Protein AF-A0A3N2N2B2-F1 (afdb_monomer_lite)

Foldseek 3Di:
DDDDDPPPDPPVVVVVVVVVPPDDDDDDYYDDDDDDDDDDDDDDDDDDDDDDPPVVVVVVVVLVVLLVVCCVPPPVDCVPPDPPPDDDPDDDDVVVQVVVVVVCVVVVPPPDDPVNVVVVVVVVVCVVCVSSVVVNCVVVVDPDD

Radius of gyration: 30.49 Å; chains: 1; bounding box: 72×63×72 Å

Structure (mmCIF, N/CA/C/O backbone):
data_AF-A0A3N2N2B2-F1
#
_entry.id   AF-A0A3N2N2B2-F1
#
loop_
_atom_site.group_PDB
_atom_site.id
_atom_site.type_symbol
_atom_site.label_atom_id
_atom_site.label_alt_id
_atom_site.label_comp_id
_atom_site.label_asym_id
_atom_site.label_entity_id
_atom_site.label_seq_id
_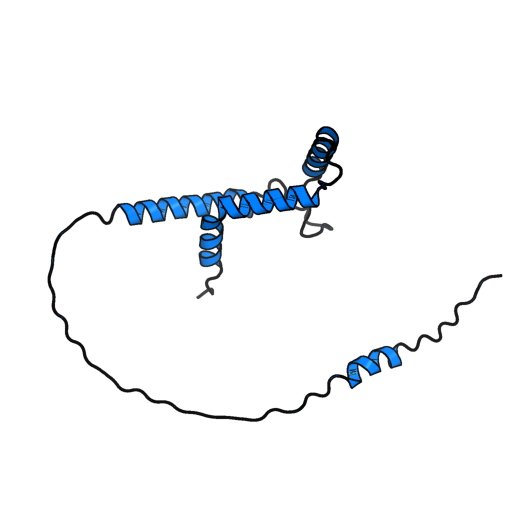atom_site.pdbx_PDB_ins_code
_atom_site.Cartn_x
_atom_site.Cartn_y
_atom_site.Cartn_z
_atom_site.occupancy
_atom_site.B_iso_or_equiv
_atom_site.auth_seq_id
_atom_site.auth_comp_id
_atom_site.auth_asym_id
_atom_site.auth_atom_id
_atom_site.pdbx_PDB_model_num
ATOM 1 N N . MET A 1 1 ? 44.512 -36.556 -7.613 1.00 46.88 1 MET A N 1
ATOM 2 C CA . MET A 1 1 ? 44.637 -36.716 -6.147 1.00 46.88 1 MET A CA 1
ATOM 3 C C . MET A 1 1 ? 43.416 -36.090 -5.496 1.00 46.88 1 MET A C 1
ATOM 5 O O . MET A 1 1 ? 43.235 -34.888 -5.634 1.00 46.88 1 MET A O 1
ATOM 9 N N . ALA A 1 2 ? 42.549 -36.884 -4.868 1.00 64.88 2 ALA A N 1
ATOM 10 C CA . ALA A 1 2 ? 41.416 -36.352 -4.111 1.00 64.88 2 ALA A CA 1
ATOM 11 C C . ALA A 1 2 ? 41.891 -36.010 -2.692 1.00 64.88 2 ALA A C 1
ATOM 13 O O . ALA A 1 2 ? 42.459 -36.870 -2.020 1.00 64.88 2 ALA A O 1
ATOM 14 N N . LYS A 1 3 ? 41.691 -34.760 -2.255 1.00 68.75 3 LYS A N 1
ATOM 15 C CA . LYS A 1 3 ? 41.926 -34.360 -0.864 1.00 68.75 3 LYS A CA 1
ATOM 16 C C . LYS A 1 3 ? 40.858 -35.034 -0.004 1.00 68.75 3 LYS A C 1
ATOM 18 O O . LYS A 1 3 ? 39.675 -34.747 -0.174 1.00 68.75 3 LYS A O 1
ATOM 23 N N . ARG A 1 4 ? 41.261 -35.961 0.865 1.00 67.69 4 ARG A N 1
ATOM 24 C CA . ARG A 1 4 ? 40.384 -36.458 1.928 1.00 67.69 4 ARG A CA 1
ATOM 25 C C . ARG A 1 4 ? 40.342 -35.375 3.004 1.00 67.69 4 ARG A C 1
ATOM 27 O O . ARG A 1 4 ? 41.392 -34.892 3.408 1.00 67.69 4 ARG A O 1
ATOM 34 N N . TYR A 1 5 ? 39.143 -34.933 3.363 1.00 72.44 5 TYR A N 1
ATOM 35 C CA . TYR A 1 5 ? 38.942 -34.086 4.532 1.00 72.44 5 TYR A CA 1
ATOM 36 C C . TYR A 1 5 ? 38.992 -34.990 5.763 1.00 72.44 5 TYR A C 1
ATOM 38 O O . TYR A 1 5 ? 38.200 -35.932 5.853 1.00 72.44 5 TYR A O 1
ATOM 46 N N . ASP A 1 6 ? 39.925 -34.712 6.671 1.00 67.19 6 ASP A N 1
ATOM 47 C CA . ASP A 1 6 ? 39.932 -35.294 8.010 1.00 67.19 6 ASP A CA 1
ATOM 48 C C . ASP A 1 6 ? 38.727 -34.715 8.760 1.00 67.19 6 ASP A C 1
ATOM 50 O O . ASP A 1 6 ? 38.662 -33.520 9.046 1.00 67.19 6 ASP A O 1
ATOM 54 N N . ASN A 1 7 ? 37.712 -35.554 8.972 1.00 62.84 7 ASN A N 1
ATOM 55 C CA . ASN A 1 7 ? 36.466 -35.190 9.645 1.00 62.84 7 ASN A CA 1
ATOM 56 C C . ASN A 1 7 ? 36.548 -35.533 11.138 1.00 62.84 7 ASN A C 1
ATOM 58 O O . ASN A 1 7 ? 35.646 -36.169 11.674 1.00 62.84 7 ASN A O 1
ATOM 62 N N . ASP A 1 8 ? 37.599 -35.074 11.816 1.00 73.50 8 ASP A N 1
ATOM 63 C CA . ASP A 1 8 ? 37.694 -35.126 13.283 1.00 73.50 8 ASP A CA 1
ATOM 64 C C . ASP A 1 8 ? 36.941 -33.933 13.901 1.00 73.50 8 ASP A C 1
ATOM 66 O O . ASP A 1 8 ? 37.451 -33.188 14.737 1.00 73.50 8 ASP A O 1
ATOM 70 N N . PHE A 1 9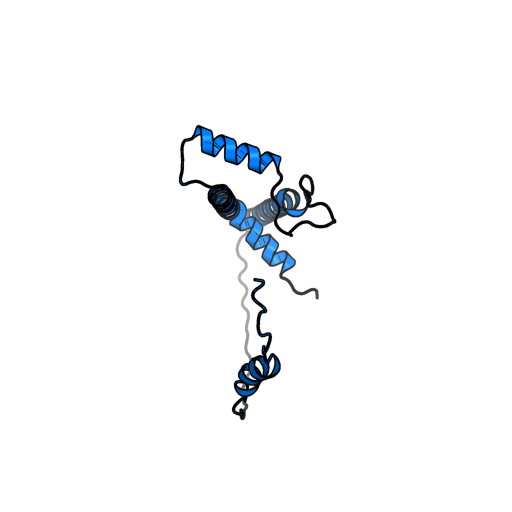 ? 35.716 -33.693 13.425 1.00 76.62 9 PHE A N 1
ATOM 71 C CA . PHE A 1 9 ? 34.852 -32.653 13.967 1.00 76.62 9 PHE A CA 1
ATOM 72 C C . PHE A 1 9 ? 34.168 -33.181 15.228 1.00 76.62 9 PHE A C 1
ATOM 74 O O . PHE A 1 9 ? 33.161 -33.887 15.159 1.00 76.62 9 PHE A O 1
ATOM 81 N N . ASP A 1 10 ? 34.730 -32.830 16.380 1.00 78.00 10 ASP A N 1
ATOM 82 C CA . ASP A 1 10 ? 34.138 -33.121 17.680 1.00 78.00 10 ASP A CA 1
ATOM 83 C C . ASP A 1 10 ? 32.978 -32.152 17.960 1.00 78.00 10 ASP A C 1
ATOM 85 O O . ASP A 1 10 ? 33.146 -31.020 18.426 1.00 78.00 10 ASP A O 1
ATOM 89 N N . ALA A 1 11 ? 31.773 -32.604 17.619 1.00 77.31 11 ALA A N 1
ATOM 90 C CA . ALA A 1 11 ? 30.544 -31.855 17.841 1.00 77.31 11 ALA A CA 1
ATOM 91 C C . ALA A 1 11 ? 30.207 -31.703 19.334 1.00 77.31 11 ALA A C 1
ATOM 93 O O . ALA A 1 11 ? 29.500 -30.765 19.705 1.00 77.31 11 ALA A O 1
ATOM 94 N N . GLU A 1 12 ? 30.703 -32.596 20.190 1.00 74.12 12 GLU A N 1
ATOM 95 C CA . GLU A 1 12 ? 30.363 -32.627 21.611 1.00 74.12 12 GLU A CA 1
ATOM 96 C C . GLU A 1 12 ? 31.116 -31.519 22.359 1.00 74.12 12 GLU A C 1
ATOM 98 O O . GLU A 1 12 ? 30.501 -30.738 23.090 1.00 74.12 12 GLU A O 1
ATOM 103 N N . ALA A 1 13 ? 32.394 -31.310 22.024 1.00 77.50 13 ALA A N 1
ATOM 104 C CA . ALA A 1 13 ? 33.194 -30.191 22.529 1.00 77.50 13 ALA A CA 1
ATOM 105 C C . ALA A 1 13 ? 32.596 -28.807 22.188 1.00 77.50 13 ALA A C 1
ATOM 107 O O . ALA A 1 13 ? 32.683 -27.863 22.981 1.00 77.50 13 ALA A O 1
ATOM 108 N N . PHE A 1 14 ? 31.960 -28.668 21.018 1.00 79.06 14 PHE A N 1
ATOM 109 C CA . PHE A 1 14 ? 31.301 -27.422 20.613 1.00 79.06 14 PHE A CA 1
ATOM 110 C C . PHE A 1 14 ? 30.076 -27.104 21.486 1.00 79.06 14 PHE A C 1
ATOM 112 O O . PHE A 1 14 ? 29.863 -25.947 21.860 1.00 79.06 14 PHE A O 1
ATOM 119 N N . VAL A 1 15 ? 29.283 -28.121 21.831 1.00 81.81 15 VAL A N 1
ATOM 120 C CA . VAL A 1 15 ? 28.070 -27.968 22.651 1.00 81.81 15 VAL A CA 1
ATOM 121 C C . VAL A 1 15 ? 28.422 -27.747 24.128 1.00 81.81 15 VAL A C 1
ATOM 123 O O . VAL A 1 15 ? 27.780 -26.926 24.791 1.00 81.81 15 VAL A O 1
ATOM 126 N N . GLU A 1 16 ? 29.472 -28.402 24.633 1.00 76.44 16 GLU A N 1
ATOM 127 C CA . GLU A 1 16 ? 29.958 -28.266 26.016 1.00 76.44 16 GLU A CA 1
ATOM 128 C C . GLU A 1 16 ? 30.308 -26.803 26.363 1.00 76.44 16 GLU A C 1
ATOM 130 O O . GLU A 1 16 ? 29.972 -26.310 27.440 1.00 76.44 16 GLU A O 1
ATOM 135 N N . ASN A 1 17 ? 30.893 -26.057 25.418 1.00 72.94 17 ASN A N 1
ATOM 136 C CA . ASN A 1 17 ? 31.301 -24.659 25.613 1.00 72.94 17 ASN A CA 1
ATOM 137 C C . ASN A 1 17 ? 30.117 -23.687 25.820 1.00 72.94 17 ASN A C 1
ATOM 139 O O . ASN A 1 17 ? 30.271 -22.642 26.456 1.00 72.94 17 ASN A O 1
ATOM 143 N N . PHE A 1 18 ? 28.930 -24.019 25.301 1.00 71.94 18 PHE A N 1
ATOM 144 C CA . PHE A 1 18 ? 27.705 -23.254 25.564 1.00 71.94 18 PHE A CA 1
ATOM 145 C C . PHE A 1 18 ? 27.050 -23.675 26.876 1.00 71.94 18 PHE A C 1
ATOM 147 O O . PHE A 1 18 ? 26.583 -22.824 27.630 1.00 71.94 18 PHE A O 1
ATOM 154 N N . ARG A 1 19 ? 27.076 -24.974 27.186 1.00 69.94 19 ARG A N 1
ATOM 155 C CA . ARG A 1 19 ? 26.485 -25.511 28.415 1.00 69.94 19 ARG A CA 1
ATOM 156 C C . ARG A 1 19 ? 27.259 -25.074 29.669 1.00 69.94 19 ARG A C 1
ATOM 158 O O . ARG A 1 19 ? 26.650 -24.800 30.696 1.00 69.94 19 ARG A O 1
ATOM 165 N N . ALA A 1 20 ? 28.580 -24.914 29.568 1.00 60.03 20 ALA A N 1
ATOM 166 C CA . ALA A 1 20 ? 29.440 -24.471 30.669 1.00 60.03 20 ALA A CA 1
ATOM 167 C C . ALA A 1 20 ? 29.307 -22.974 31.030 1.00 60.03 20 ALA A C 1
ATOM 169 O O . ALA A 1 20 ? 29.813 -22.555 32.072 1.00 60.03 20 ALA A O 1
ATOM 170 N N . LYS A 1 21 ? 28.641 -22.153 30.200 1.00 60.75 21 LYS A N 1
ATOM 171 C CA . LYS A 1 21 ? 28.459 -20.709 30.453 1.00 60.75 21 LYS A CA 1
ATOM 172 C C . LYS A 1 21 ? 27.129 -20.331 31.109 1.00 60.75 21 LYS A C 1
ATOM 174 O O . LYS A 1 21 ? 26.979 -19.177 31.504 1.00 60.75 21 LYS A O 1
ATOM 179 N N . GLU A 1 22 ? 26.202 -21.270 31.287 1.00 56.72 22 GLU A N 1
ATOM 180 C CA . GLU A 1 22 ? 24.915 -21.032 31.955 1.00 56.72 22 GLU A CA 1
ATOM 181 C C . GLU A 1 22 ? 24.885 -21.651 33.360 1.00 56.72 22 GLU A C 1
ATOM 183 O O . GLU A 1 22 ? 24.127 -22.572 33.651 1.00 56.72 22 GLU A O 1
ATOM 188 N N . ALA A 1 23 ? 25.712 -21.124 34.266 1.00 52.50 23 ALA A N 1
ATOM 189 C CA . ALA A 1 23 ? 25.506 -21.293 35.704 1.00 52.50 23 ALA A CA 1
ATOM 190 C C . ALA A 1 23 ? 24.951 -19.972 36.280 1.00 52.50 23 ALA A C 1
ATOM 192 O O . ALA A 1 23 ? 25.666 -18.967 36.273 1.00 52.50 23 ALA A O 1
ATOM 193 N N . PRO A 1 24 ? 23.691 -19.922 36.756 1.00 55.41 24 PRO A N 1
ATOM 194 C CA . PRO A 1 24 ? 23.099 -18.699 37.291 1.00 55.41 24 PRO A CA 1
ATOM 195 C C . PRO A 1 24 ? 23.482 -18.491 38.767 1.00 55.41 24 PRO A C 1
ATOM 197 O O . PRO A 1 24 ? 23.311 -19.409 39.573 1.00 55.41 24 PRO A O 1
ATOM 200 N N . PRO A 1 25 ? 23.919 -17.290 39.191 1.00 41.22 25 PRO A N 1
ATOM 201 C CA . PRO A 1 25 ? 23.916 -16.942 40.603 1.00 41.22 25 PRO A CA 1
ATOM 202 C C . PRO A 1 25 ? 22.493 -16.554 41.052 1.00 41.22 25 PRO A C 1
ATOM 204 O O . PRO A 1 25 ? 21.953 -15.512 40.695 1.00 41.22 25 PRO A O 1
ATOM 207 N N . SER A 1 26 ? 21.900 -17.465 41.823 1.00 36.56 26 SER A N 1
ATOM 208 C CA . SER A 1 26 ? 20.923 -17.298 42.916 1.00 36.56 26 SER A CA 1
ATOM 209 C C . SER A 1 26 ? 20.441 -15.878 43.299 1.00 36.56 26 SER A C 1
ATOM 211 O O . SER A 1 26 ? 21.237 -15.023 43.679 1.00 36.56 26 SER A O 1
ATOM 213 N N . ALA A 1 27 ? 19.110 -15.701 43.361 1.00 42.28 27 ALA A N 1
ATOM 214 C CA . ALA A 1 27 ? 18.403 -14.648 44.118 1.00 42.28 27 ALA A CA 1
ATOM 215 C C . ALA A 1 27 ? 18.432 -14.910 45.644 1.00 42.28 27 ALA A C 1
ATOM 217 O O . ALA A 1 27 ? 18.622 -16.067 46.036 1.00 42.28 27 ALA A O 1
ATOM 218 N N . PRO A 1 28 ? 18.191 -13.899 46.522 1.00 43.06 28 PRO A N 1
ATOM 219 C CA . PRO A 1 28 ? 16.897 -13.887 47.247 1.00 43.06 28 PRO A CA 1
ATOM 220 C C . PRO A 1 28 ? 16.327 -12.527 47.785 1.00 43.06 28 PRO A C 1
ATOM 222 O O . PRO A 1 28 ? 17.049 -11.731 48.369 1.00 43.06 28 PRO A O 1
ATOM 225 N N . ARG A 1 29 ? 14.975 -12.424 47.736 1.00 35.91 29 ARG A N 1
ATOM 226 C CA . ARG A 1 29 ? 13.973 -12.093 48.809 1.00 35.91 29 ARG A CA 1
ATOM 227 C C . ARG A 1 29 ? 13.574 -10.650 49.256 1.00 35.91 29 ARG A C 1
ATOM 229 O O . ARG A 1 29 ? 14.370 -9.952 49.863 1.00 35.91 29 ARG A O 1
ATOM 236 N N . ASN A 1 30 ? 12.242 -10.418 49.138 1.00 30.31 30 ASN A N 1
ATOM 237 C CA . ASN A 1 30 ? 11.198 -9.905 50.088 1.00 30.31 30 ASN A CA 1
ATOM 238 C C . ASN A 1 30 ? 11.277 -8.427 50.587 1.00 30.31 30 ASN A C 1
ATOM 240 O O . ASN A 1 30 ? 12.367 -7.892 50.674 1.00 30.31 30 ASN A O 1
ATOM 244 N N . SER A 1 31 ? 10.222 -7.665 50.955 1.00 31.12 31 S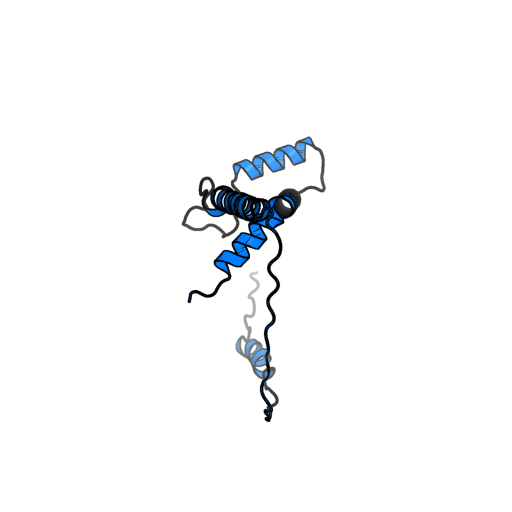ER A N 1
ATOM 245 C CA . SER A 1 31 ? 8.831 -7.911 51.426 1.00 31.12 31 SER A CA 1
ATOM 246 C C . SER A 1 31 ? 8.029 -6.572 51.479 1.00 31.12 31 SER A C 1
ATOM 248 O O . SER A 1 31 ? 8.665 -5.531 51.595 1.00 31.12 31 SER A O 1
ATOM 250 N N . THR A 1 32 ? 6.683 -6.649 51.391 1.00 30.14 32 THR A N 1
ATOM 251 C CA . THR A 1 32 ? 5.595 -6.019 52.222 1.00 30.14 32 THR A CA 1
ATOM 252 C C . THR A 1 32 ? 5.748 -4.543 52.694 1.00 30.14 32 THR A C 1
ATOM 254 O O . THR A 1 32 ? 6.805 -4.185 53.184 1.00 30.14 32 THR A O 1
ATOM 257 N N . GLU A 1 33 ? 4.802 -3.593 52.555 1.00 35.78 33 GLU A N 1
ATOM 258 C CA . GLU A 1 33 ? 3.487 -3.361 53.231 1.00 35.78 33 GLU A CA 1
ATOM 259 C C . GLU A 1 33 ? 2.835 -2.113 52.558 1.00 35.78 33 GLU A C 1
ATOM 261 O O . GLU A 1 33 ? 3.545 -1.187 52.175 1.00 35.78 33 GLU A O 1
ATOM 266 N N . GLU A 1 34 ? 1.570 -2.092 52.119 1.00 33.81 34 GLU A N 1
ATOM 267 C CA . GLU A 1 34 ? 0.301 -1.861 52.851 1.00 33.81 34 GLU A CA 1
ATOM 268 C C . GLU A 1 34 ? 0.187 -0.501 53.581 1.00 33.81 34 GLU A C 1
ATOM 270 O O . GLU A 1 34 ? 0.898 -0.269 54.551 1.00 33.81 34 GLU A O 1
ATOM 275 N N . SER A 1 35 ? -0.739 0.377 53.135 1.00 35.34 35 SER A N 1
ATOM 276 C CA . SER A 1 35 ? -1.535 1.317 53.970 1.00 35.34 35 SER A CA 1
ATOM 277 C C . SER A 1 35 ? -2.527 2.170 53.143 1.00 35.34 35 SER A C 1
ATOM 279 O O . SER A 1 35 ? -2.130 2.948 52.277 1.00 35.34 35 SER A O 1
ATOM 281 N N . ILE A 1 36 ? -3.823 2.048 53.463 1.00 36.94 36 ILE A N 1
ATOM 282 C CA . ILE A 1 36 ? -4.962 2.941 53.127 1.00 36.94 36 ILE A CA 1
ATOM 283 C C . ILE A 1 36 ? -5.347 3.690 54.429 1.00 36.94 36 ILE A C 1
ATOM 285 O O . ILE A 1 36 ? -5.098 3.132 55.501 1.00 36.94 36 ILE A O 1
ATOM 289 N N . PRO A 1 37 ? -5.912 4.922 54.410 1.00 41.06 37 PRO A N 1
ATOM 290 C CA . PRO A 1 37 ? -7.372 5.119 54.642 1.00 41.06 37 PRO A CA 1
ATOM 291 C C . PRO A 1 37 ? -7.979 6.304 53.826 1.00 41.06 37 PRO A C 1
ATOM 293 O O . PRO A 1 37 ? -7.316 7.305 53.594 1.00 41.06 37 PRO A O 1
ATOM 296 N N . THR A 1 38 ? -9.146 6.180 53.173 1.00 27.69 38 THR A N 1
ATOM 297 C CA . THR A 1 38 ? -10.552 6.394 53.631 1.00 27.69 38 THR A CA 1
ATOM 298 C C . THR A 1 38 ? -11.068 7.858 53.668 1.00 27.69 38 THR A C 1
ATOM 300 O O . THR A 1 38 ? -10.684 8.632 54.531 1.00 27.69 38 THR A O 1
ATOM 303 N N . ALA A 1 39 ? -12.043 8.120 52.770 1.00 34.16 39 ALA A N 1
ATOM 304 C CA . ALA A 1 39 ? -13.234 9.008 52.797 1.00 34.16 39 ALA A CA 1
ATOM 305 C C . ALA A 1 39 ? -13.140 10.547 52.987 1.00 34.16 39 ALA A C 1
ATOM 307 O O . ALA A 1 39 ? -12.726 11.018 54.035 1.00 34.16 39 ALA A O 1
ATOM 308 N N . GLN A 1 40 ? -13.727 11.320 52.047 1.00 32.91 40 GLN A N 1
ATOM 309 C CA . GLN A 1 40 ? -15.016 12.044 52.212 1.00 32.91 40 GLN A CA 1
ATOM 310 C C . GLN A 1 40 ? -15.366 12.954 51.002 1.00 32.91 40 GLN A C 1
ATOM 312 O O . GLN A 1 40 ? -14.558 13.752 50.540 1.00 32.91 40 GLN A O 1
ATOM 317 N N . GLU A 1 41 ? -16.609 12.822 50.526 1.00 30.77 41 GLU A N 1
ATOM 318 C CA . GLU A 1 41 ? -17.378 13.718 49.631 1.00 30.77 41 GLU A CA 1
ATOM 319 C C . GLU A 1 41 ? -17.964 14.911 50.437 1.00 30.77 41 GLU A C 1
ATOM 321 O O . GLU A 1 41 ? -18.113 14.772 51.657 1.00 30.77 41 GLU A O 1
ATOM 326 N N . PRO A 1 42 ? -18.318 16.070 49.826 1.00 43.34 42 PRO A N 1
ATOM 327 C CA . PRO A 1 42 ? -19.680 16.210 49.285 1.00 43.34 42 PRO A CA 1
ATOM 328 C C . PRO A 1 42 ? -19.859 17.093 48.031 1.00 43.34 42 PRO A C 1
ATOM 330 O O . PRO A 1 42 ? -19.157 18.071 47.775 1.00 43.34 42 PRO A O 1
ATOM 333 N N . SER A 1 43 ? -20.923 16.752 47.306 1.00 35.19 43 SER A N 1
ATOM 334 C CA . SER A 1 43 ? -21.556 17.443 46.182 1.00 35.19 43 SER A CA 1
ATOM 335 C C . SER A 1 43 ? -21.893 18.929 46.397 1.00 35.19 43 SER A C 1
ATOM 337 O O . SER A 1 43 ? -22.426 19.302 47.443 1.00 35.19 43 SER A O 1
ATOM 339 N N . SER A 1 44 ? -21.823 19.734 45.328 1.00 34.53 44 SER A N 1
ATOM 340 C CA . SER A 1 44 ? -22.865 20.739 45.070 1.00 34.53 44 SER A CA 1
ATOM 341 C C . SER A 1 44 ? -23.085 20.958 43.570 1.00 34.53 44 SER A C 1
ATOM 343 O O . SER A 1 44 ? -22.148 21.053 42.778 1.00 34.53 44 SER A O 1
ATOM 345 N N . SER A 1 45 ? -24.364 20.994 43.210 1.00 40.53 45 SER A N 1
ATOM 346 C CA . SER A 1 45 ? -24.918 21.189 41.876 1.00 40.53 45 SER A CA 1
ATOM 347 C C . SER A 1 45 ? -24.923 22.671 41.503 1.00 40.53 45 SER A C 1
ATOM 349 O O . SER A 1 45 ? -25.476 23.471 42.255 1.00 40.53 45 SER A O 1
ATOM 351 N N . VAL A 1 46 ? -24.476 23.009 40.291 1.00 34.75 46 VAL A N 1
ATOM 352 C CA . VAL A 1 46 ? -25.017 24.158 39.550 1.00 34.75 46 VAL A CA 1
ATOM 353 C C . VAL A 1 46 ? -25.200 23.759 38.087 1.00 34.75 46 VAL A C 1
ATOM 355 O O . VAL A 1 46 ? -24.244 23.546 37.344 1.00 34.75 46 VAL A O 1
ATOM 358 N N . LEU A 1 47 ? -26.467 23.656 37.689 1.00 50.53 47 LEU A N 1
ATOM 359 C CA . LEU A 1 47 ? -26.918 23.602 36.305 1.00 50.53 47 LEU A CA 1
ATOM 360 C C . LEU A 1 47 ? -26.546 24.907 35.592 1.00 50.53 47 LEU A C 1
ATOM 362 O O . LEU A 1 47 ? -26.932 25.986 36.036 1.00 50.53 47 LEU A O 1
ATOM 366 N N . SER A 1 48 ? -25.879 24.812 34.442 1.00 41.94 48 SER A N 1
ATOM 367 C CA . SER A 1 48 ? -25.893 25.882 33.446 1.00 41.94 48 SER A CA 1
ATOM 368 C C . SER A 1 48 ? -25.711 25.330 32.034 1.00 41.94 48 SER A C 1
ATOM 370 O O . SER A 1 48 ? -24.687 24.740 31.704 1.00 41.94 48 SER A O 1
ATOM 372 N N . GLY A 1 49 ? -26.728 25.568 31.204 1.00 33.78 49 GLY A N 1
ATOM 373 C CA . GLY A 1 49 ? -26.517 26.115 29.864 1.00 33.78 49 GLY A CA 1
ATOM 374 C C . GLY A 1 49 ? -26.086 25.163 28.750 1.00 33.78 49 GLY A C 1
ATOM 375 O O . GLY A 1 49 ? -24.909 24.990 28.464 1.00 33.78 49 GLY A O 1
ATOM 376 N N . HIS A 1 50 ? -27.084 24.666 28.021 1.00 50.41 50 HIS A N 1
ATOM 377 C CA . HIS A 1 50 ? -27.010 24.129 26.660 1.00 50.41 50 HIS A CA 1
ATOM 378 C C . HIS A 1 50 ? -26.015 24.854 25.722 1.00 50.41 50 HIS A C 1
ATOM 380 O O . HIS A 1 50 ? -26.210 26.040 25.464 1.00 50.41 50 HIS A O 1
ATOM 386 N N . LYS A 1 51 ? -25.105 24.110 25.055 1.00 45.47 51 LYS A N 1
ATOM 387 C CA . LYS A 1 51 ? -24.942 24.128 23.575 1.00 45.47 51 LYS A CA 1
ATOM 388 C C . LYS A 1 51 ? -23.980 23.039 23.045 1.00 45.47 51 LYS A C 1
ATOM 390 O O . LYS A 1 51 ? -22.768 23.157 23.147 1.00 45.47 51 LYS A O 1
ATOM 395 N N . GLY A 1 52 ? -24.530 22.045 22.341 1.00 47.62 52 GLY A N 1
ATOM 396 C CA . GLY A 1 52 ? -23.927 21.561 21.088 1.00 47.62 52 GLY A CA 1
ATOM 397 C C . GLY A 1 52 ? -22.818 20.501 21.134 1.00 47.62 52 GLY A C 1
ATOM 398 O O . GLY A 1 52 ? -21.816 20.638 20.439 1.00 47.62 52 GLY A O 1
ATOM 399 N N . THR A 1 53 ? -23.050 19.385 21.825 1.00 48.69 53 THR A N 1
ATOM 400 C CA . THR A 1 53 ? -22.301 18.102 21.778 1.00 48.69 53 THR A CA 1
ATOM 401 C C . THR A 1 53 ? -22.280 17.415 20.388 1.00 48.69 53 THR A C 1
ATOM 403 O O . THR A 1 53 ? -21.946 16.241 20.249 1.00 48.69 53 THR A O 1
ATOM 406 N N . SER A 1 54 ? -22.650 18.106 19.311 1.00 55.62 54 SER A N 1
ATOM 407 C CA . SER A 1 54 ? -22.826 17.523 17.974 1.00 55.62 54 SER A CA 1
ATOM 408 C C . SER A 1 54 ? -21.519 17.350 17.192 1.00 55.62 54 SER A C 1
ATOM 410 O O . SER A 1 54 ? -21.436 16.476 16.329 1.00 55.62 54 SER A O 1
ATOM 412 N N . THR A 1 55 ? -20.472 18.118 17.506 1.00 51.56 55 THR A N 1
ATOM 413 C CA . THR A 1 55 ? -19.191 18.027 16.779 1.00 51.56 55 THR A CA 1
ATOM 414 C C . THR A 1 55 ? -18.373 16.794 17.163 1.00 51.56 55 THR A C 1
ATOM 416 O O . THR A 1 55 ? -17.707 16.216 16.309 1.00 51.56 55 THR A O 1
ATOM 419 N N . SER A 1 56 ? -18.438 16.339 18.416 1.00 60.06 56 SER A N 1
ATOM 420 C CA . SER A 1 56 ? -17.705 15.154 18.882 1.00 60.06 56 SER A CA 1
ATOM 421 C C . SER A 1 56 ? -18.306 13.855 18.345 1.00 60.06 56 SER A C 1
ATOM 423 O O . SER A 1 56 ? -17.567 12.979 17.907 1.00 60.06 56 SER A O 1
ATOM 425 N N . LYS A 1 57 ? -19.640 13.746 18.292 1.00 61.31 57 LYS A N 1
ATOM 426 C CA . LYS A 1 57 ? -20.328 12.550 17.775 1.00 61.31 57 LYS A CA 1
ATOM 427 C C . LYS A 1 57 ? -20.113 12.364 16.266 1.00 61.31 57 LYS A C 1
ATOM 429 O O . LYS A 1 57 ? -19.819 11.257 15.829 1.00 61.31 57 LYS A O 1
ATOM 434 N N . SER A 1 58 ? -20.176 13.457 15.501 1.00 68.00 58 SER A N 1
ATOM 435 C CA . SER A 1 58 ? -19.889 13.477 14.057 1.00 68.00 58 SER A CA 1
ATOM 436 C C . SER A 1 58 ? -18.415 13.176 13.750 1.00 68.00 58 SER A C 1
ATOM 438 O O . SER A 1 58 ? -18.126 12.380 12.861 1.00 68.00 58 SER A O 1
ATOM 440 N N . ARG A 1 59 ? -17.470 13.729 14.526 1.00 64.75 59 ARG A N 1
ATOM 441 C CA . ARG A 1 59 ? -16.044 13.386 14.389 1.00 64.75 59 ARG A CA 1
ATOM 442 C C . ARG A 1 59 ? -15.781 11.921 14.713 1.00 64.75 59 ARG A C 1
ATOM 444 O O . ARG A 1 59 ? -15.089 11.266 13.952 1.00 64.75 59 ARG A O 1
ATOM 451 N N . ASN A 1 60 ? -16.361 11.382 15.783 1.00 67.88 60 ASN A N 1
ATOM 452 C CA . ASN A 1 60 ? -16.185 9.970 16.121 1.00 67.88 60 ASN A CA 1
ATOM 453 C C . ASN A 1 60 ? -16.742 9.044 15.030 1.00 67.88 60 ASN A C 1
ATOM 455 O O . ASN A 1 60 ? -16.090 8.053 14.716 1.00 67.88 60 ASN A O 1
ATOM 459 N N . SER A 1 61 ? -17.877 9.385 14.402 1.00 72.19 61 SER A N 1
ATOM 460 C CA . SER A 1 61 ? -18.415 8.582 13.293 1.00 72.19 61 SER A CA 1
ATOM 461 C C . SER A 1 61 ? -17.601 8.721 12.002 1.00 72.19 61 SER A C 1
ATOM 463 O O . SER A 1 61 ? -17.435 7.753 11.268 1.00 72.19 61 SER A O 1
ATOM 465 N N . ALA A 1 62 ? -17.077 9.913 11.707 1.00 71.19 62 ALA A N 1
ATOM 466 C CA . ALA A 1 62 ? -16.191 10.119 10.563 1.00 71.19 62 ALA A CA 1
ATOM 467 C C . ALA A 1 62 ? -14.868 9.357 10.743 1.00 71.19 62 ALA A C 1
ATOM 469 O O . ALA A 1 62 ? -14.366 8.735 9.811 1.00 71.19 62 ALA A O 1
ATOM 470 N N . LEU A 1 63 ? -14.333 9.348 11.965 1.00 71.62 63 LEU A N 1
ATOM 471 C CA . LEU A 1 63 ? -13.124 8.605 12.300 1.00 71.62 63 LEU A CA 1
ATOM 472 C C . LEU A 1 63 ? -13.352 7.090 12.288 1.00 71.62 63 LEU A C 1
ATOM 474 O O . LEU A 1 63 ? -12.464 6.371 11.844 1.00 71.62 63 LEU A O 1
ATOM 478 N N . SER A 1 64 ? -14.516 6.595 12.723 1.00 81.06 64 SER A N 1
ATOM 479 C CA . SER A 1 64 ? -14.844 5.169 12.597 1.00 81.06 64 SER A CA 1
ATOM 480 C C . SER A 1 64 ? -15.014 4.753 11.135 1.00 81.06 64 SER A C 1
ATOM 482 O O . SER A 1 64 ? -14.547 3.688 10.752 1.00 81.06 64 SER A O 1
ATOM 484 N N . ALA A 1 65 ? -15.609 5.609 10.296 1.00 87.19 65 ALA A N 1
ATOM 485 C CA . ALA A 1 65 ? -15.711 5.355 8.859 1.00 87.19 65 ALA A CA 1
ATOM 486 C C . ALA A 1 65 ? -14.326 5.256 8.194 1.00 87.19 65 ALA A C 1
ATOM 488 O O . ALA A 1 65 ? -14.092 4.349 7.402 1.00 87.19 65 ALA A O 1
ATOM 489 N N . GL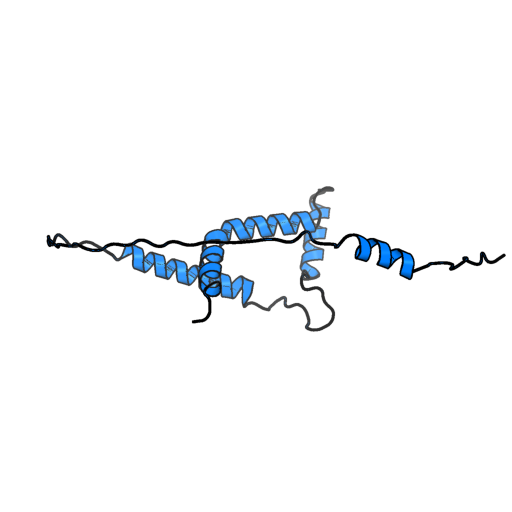N A 1 66 ? -13.390 6.133 8.571 1.00 88.62 66 GLN A N 1
ATOM 490 C CA . GLN A 1 66 ? -12.013 6.103 8.070 1.00 88.62 66 GLN A CA 1
ATOM 491 C C . GLN A 1 66 ? -11.253 4.831 8.490 1.00 88.62 66 GLN A C 1
ATOM 493 O O . GLN A 1 66 ? -10.476 4.288 7.707 1.00 88.62 66 GLN A O 1
ATOM 498 N N . VAL A 1 67 ? -11.457 4.350 9.721 1.00 91.94 67 VAL A N 1
ATOM 499 C CA . VAL A 1 67 ? -10.837 3.107 10.221 1.00 91.94 67 VAL A CA 1
ATOM 500 C C . VAL A 1 67 ? -11.367 1.888 9.465 1.00 91.94 67 VAL A C 1
ATOM 502 O O . VAL A 1 67 ? -10.581 1.050 9.026 1.00 91.94 67 VAL A O 1
ATOM 505 N N . GLU A 1 68 ? -12.680 1.824 9.253 1.00 92.25 68 GLU A N 1
ATOM 506 C CA . GLU A 1 68 ? -13.317 0.763 8.469 1.00 92.25 68 GLU A CA 1
ATOM 507 C C . GLU A 1 68 ? -12.857 0.768 7.009 1.00 92.25 68 GLU A C 1
ATOM 509 O O . GLU A 1 68 ? -12.545 -0.282 6.450 1.00 92.25 68 GLU A O 1
ATOM 514 N N . GLU A 1 69 ? -12.756 1.944 6.387 1.00 93.38 69 GLU A N 1
ATOM 515 C CA . GLU A 1 69 ? -12.228 2.069 5.028 1.00 93.38 69 GLU A CA 1
ATOM 516 C C . GLU A 1 69 ? -10.773 1.592 4.944 1.00 93.38 69 GLU A C 1
ATOM 518 O O . GLU A 1 69 ? -10.428 0.817 4.048 1.00 93.38 69 GLU A O 1
ATOM 523 N N . TYR A 1 70 ? -9.932 1.996 5.903 1.00 93.38 70 TYR A N 1
ATOM 524 C CA . TYR A 1 70 ? -8.545 1.544 5.983 1.00 93.38 70 TYR A CA 1
ATOM 525 C C . TYR A 1 70 ? -8.460 0.017 6.066 1.00 93.38 70 TYR A C 1
ATOM 527 O O . TYR A 1 70 ? -7.727 -0.608 5.298 1.00 93.38 70 TYR A O 1
ATOM 535 N N . ARG A 1 71 ? -9.235 -0.591 6.969 1.00 93.69 71 ARG A N 1
ATOM 536 C CA . ARG A 1 71 ? -9.270 -2.043 7.152 1.00 93.69 71 ARG A CA 1
ATOM 537 C C . ARG A 1 71 ? -9.691 -2.752 5.865 1.00 93.69 71 ARG A C 1
ATOM 539 O O . ARG A 1 71 ? -8.969 -3.629 5.393 1.00 93.69 71 ARG A O 1
ATOM 546 N N . ARG A 1 72 ? -10.800 -2.325 5.257 1.00 93.81 72 ARG A N 1
ATOM 547 C CA . ARG A 1 72 ? -11.314 -2.925 4.018 1.00 93.81 72 ARG A CA 1
ATOM 548 C C . ARG A 1 72 ? -10.295 -2.874 2.889 1.00 93.81 72 ARG A C 1
ATOM 550 O O . ARG A 1 72 ? -10.139 -3.846 2.165 1.00 93.81 72 ARG A O 1
ATOM 557 N N . LYS A 1 73 ? -9.601 -1.744 2.746 1.00 92.69 73 LYS A N 1
ATOM 558 C CA . LYS A 1 73 ? -8.685 -1.499 1.631 1.00 92.69 73 LYS A CA 1
ATOM 559 C C . LYS A 1 73 ? -7.328 -2.184 1.784 1.00 92.69 73 LYS A C 1
ATOM 561 O O . LYS A 1 73 ? -6.755 -2.597 0.784 1.00 92.69 73 LYS A O 1
ATOM 566 N N . PHE A 1 74 ? -6.780 -2.245 2.997 1.00 92.31 74 PHE A N 1
ATOM 567 C CA . PHE A 1 74 ? -5.392 -2.681 3.207 1.00 92.31 74 PHE A CA 1
ATOM 568 C C . PHE A 1 74 ? -5.249 -4.022 3.929 1.00 92.31 74 PHE A C 1
ATOM 570 O O . PHE A 1 74 ? -4.163 -4.596 3.891 1.00 92.31 74 PHE A O 1
ATOM 577 N N . ILE A 1 75 ? -6.304 -4.504 4.592 1.00 91.50 75 ILE A N 1
ATOM 578 C CA . ILE A 1 75 ? -6.282 -5.750 5.371 1.00 91.50 75 ILE A CA 1
ATOM 579 C C . ILE A 1 75 ? -7.220 -6.791 4.756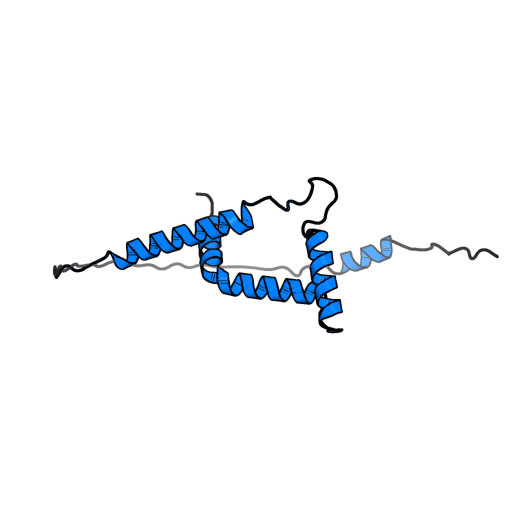 1.00 91.50 75 ILE A C 1
ATOM 581 O O . ILE A 1 75 ? -6.795 -7.918 4.515 1.00 91.50 75 ILE A O 1
ATOM 585 N N . ASP A 1 76 ? -8.472 -6.414 4.481 1.00 91.19 76 ASP A N 1
ATOM 586 C CA . ASP A 1 76 ? -9.490 -7.366 4.016 1.00 91.19 76 ASP A CA 1
ATOM 587 C C . ASP A 1 76 ? -9.471 -7.570 2.486 1.00 91.19 76 ASP A C 1
ATOM 589 O O . ASP A 1 76 ? -9.975 -8.580 1.996 1.00 91.19 76 ASP A O 1
ATOM 593 N N . ASP A 1 77 ? -8.897 -6.640 1.714 1.00 90.25 77 ASP A N 1
ATOM 594 C CA . ASP A 1 77 ? -8.731 -6.800 0.266 1.00 90.25 77 ASP A CA 1
ATOM 595 C C . ASP A 1 77 ? -7.612 -7.804 -0.050 1.00 90.25 77 ASP A C 1
ATOM 597 O O . ASP A 1 77 ? -6.417 -7.522 0.067 1.00 90.25 77 ASP A O 1
ATOM 601 N N . LEU A 1 78 ? -8.015 -8.994 -0.495 1.00 87.31 78 LEU A N 1
ATOM 602 C CA . LEU A 1 78 ? -7.120 -10.105 -0.815 1.00 87.31 78 LEU A CA 1
ATOM 603 C C . LEU A 1 78 ? -6.770 -10.194 -2.310 1.00 87.31 78 LEU A C 1
ATOM 605 O O . LEU A 1 78 ? -6.265 -11.225 -2.758 1.00 87.31 78 LEU A O 1
ATOM 609 N N . SER A 1 79 ? -7.000 -9.137 -3.098 1.00 87.44 79 SER A N 1
ATOM 610 C CA . SER A 1 79 ? -6.758 -9.130 -4.554 1.00 87.44 79 SER A CA 1
ATOM 611 C C . SER A 1 79 ? -5.342 -9.570 -4.957 1.00 87.44 79 SER A C 1
ATOM 613 O O . SER A 1 79 ? -5.152 -10.162 -6.019 1.00 87.44 79 SER A O 1
ATOM 615 N N . TYR A 1 80 ? -4.342 -9.325 -4.102 1.00 83.44 80 TYR A N 1
ATOM 616 C CA . TYR A 1 80 ? -2.938 -9.691 -4.333 1.00 83.44 80 TYR A CA 1
ATOM 617 C C . TYR A 1 80 ? -2.410 -10.724 -3.326 1.00 83.44 80 TYR A C 1
ATOM 619 O O . TYR A 1 80 ? -1.239 -10.680 -2.937 1.00 83.44 80 TYR A O 1
ATOM 627 N N . LEU A 1 81 ? -3.266 -11.656 -2.894 1.00 76.31 81 LEU A N 1
ATOM 628 C CA . LEU A 1 81 ? -2.924 -12.656 -1.885 1.00 76.31 81 LEU A CA 1
ATOM 629 C C . LEU A 1 81 ? -1.715 -13.523 -2.278 1.00 76.31 81 LEU A C 1
ATOM 631 O O . LEU A 1 81 ? -1.503 -13.934 -3.423 1.00 76.31 81 LEU A O 1
ATOM 635 N N . CYS A 1 82 ? -0.918 -13.847 -1.266 1.00 67.94 82 CYS A N 1
ATOM 636 C CA . CYS A 1 82 ? 0.112 -14.865 -1.338 1.00 67.94 82 CYS A CA 1
ATOM 637 C C . CYS A 1 82 ? -0.525 -16.263 -1.533 1.00 67.94 82 CYS A C 1
ATOM 639 O O . CYS A 1 82 ? -1.332 -16.646 -0.690 1.00 67.94 82 CYS A O 1
ATOM 641 N N . PRO A 1 83 ? -0.197 -17.047 -2.588 1.00 70.38 83 PRO A N 1
ATOM 642 C CA . PRO A 1 83 ? -0.694 -18.409 -2.721 1.00 70.38 83 PRO A CA 1
ATOM 643 C C . PRO A 1 83 ? -0.424 -19.232 -1.456 1.00 70.38 83 PRO A C 1
ATOM 645 O O . PRO A 1 83 ? 0.649 -19.075 -0.866 1.00 70.38 83 PRO A O 1
ATOM 648 N N . PRO A 1 84 ? -1.343 -20.136 -1.069 1.00 67.19 84 PRO A N 1
ATOM 649 C CA . PRO A 1 84 ? -1.268 -20.854 0.205 1.00 67.19 84 PRO A CA 1
ATOM 650 C C . PRO A 1 84 ? -0.009 -21.713 0.393 1.00 67.19 84 PRO A C 1
ATOM 652 O O . PRO A 1 84 ? 0.334 -22.062 1.518 1.00 67.19 84 PRO A O 1
ATOM 655 N N . SER A 1 85 ? 0.684 -22.078 -0.689 1.00 71.62 85 SER A N 1
ATOM 656 C CA . SER A 1 85 ? 1.840 -22.973 -0.646 1.00 71.62 85 SER A CA 1
ATOM 657 C C . SER A 1 85 ? 3.146 -22.271 -1.025 1.00 71.62 85 SER A C 1
ATOM 659 O O . SER A 1 85 ? 3.285 -21.740 -2.128 1.00 71.62 85 SER A O 1
ATOM 661 N N . GLY A 1 86 ? 4.143 -22.370 -0.141 1.00 65.56 86 GLY A N 1
ATOM 662 C CA . GLY A 1 86 ? 5.562 -22.237 -0.495 1.00 65.56 86 GLY A CA 1
ATOM 663 C C . GLY A 1 86 ? 6.101 -20.818 -0.664 1.00 65.56 86 GLY A C 1
ATOM 664 O O . GLY A 1 86 ? 7.187 -20.644 -1.209 1.00 65.56 86 GLY A O 1
ATOM 665 N N . CYS A 1 87 ? 5.376 -19.798 -0.215 1.00 60.56 87 CYS A N 1
ATOM 666 C CA . CYS A 1 87 ? 5.812 -18.416 -0.347 1.00 60.56 87 CYS A CA 1
ATOM 667 C C . CYS A 1 87 ? 6.120 -17.775 1.007 1.00 60.56 87 CYS A C 1
ATOM 669 O O . CYS A 1 87 ? 5.410 -17.995 1.983 1.00 60.56 87 CYS A O 1
ATOM 671 N N . SER A 1 88 ? 7.165 -16.944 1.052 1.00 65.19 88 SER A N 1
ATOM 672 C CA . SER A 1 88 ? 7.474 -16.113 2.216 1.00 65.19 88 SER A CA 1
ATOM 673 C C . SER A 1 88 ? 6.297 -15.201 2.567 1.00 65.19 88 SER A C 1
ATOM 675 O O . SER A 1 88 ? 5.634 -14.673 1.672 1.00 65.19 88 SER A O 1
ATOM 677 N N . ASN A 1 89 ? 6.091 -14.954 3.866 1.00 67.19 89 ASN A N 1
ATOM 678 C CA . ASN A 1 89 ? 5.047 -14.054 4.385 1.00 67.19 89 ASN A CA 1
ATOM 679 C C . ASN A 1 89 ? 5.082 -12.656 3.745 1.00 67.19 89 ASN A C 1
ATOM 681 O O . ASN A 1 89 ? 4.068 -11.971 3.678 1.00 67.19 89 ASN A O 1
ATOM 685 N N . VAL A 1 90 ? 6.250 -12.238 3.252 1.00 78.06 90 VAL A N 1
ATOM 686 C CA . VAL A 1 90 ? 6.426 -11.006 2.489 1.00 78.06 90 VAL A CA 1
ATOM 687 C C . VAL A 1 90 ? 6.722 -11.378 1.043 1.00 78.06 90 VAL A C 1
ATOM 689 O O . VAL A 1 90 ? 7.804 -11.885 0.733 1.00 78.06 90 VAL A O 1
ATOM 692 N N . ARG A 1 91 ? 5.765 -11.123 0.149 1.00 83.81 91 ARG A N 1
ATOM 693 C CA . ARG A 1 91 ? 5.975 -11.189 -1.298 1.00 83.81 91 ARG A CA 1
ATOM 694 C C . ARG A 1 91 ? 5.262 -10.027 -1.967 1.00 83.81 91 ARG A C 1
ATOM 696 O O . ARG A 1 91 ? 4.136 -9.694 -1.623 1.00 83.81 91 ARG A O 1
ATOM 703 N N . ILE A 1 92 ? 5.933 -9.426 -2.939 1.00 88.31 92 ILE A N 1
ATOM 704 C CA . ILE A 1 92 ? 5.371 -8.352 -3.754 1.00 88.31 92 ILE A CA 1
ATOM 705 C C . ILE A 1 92 ? 4.928 -8.959 -5.071 1.00 88.31 92 ILE A C 1
ATOM 707 O O . ILE A 1 92 ? 5.625 -9.807 -5.636 1.00 88.31 92 ILE A O 1
ATOM 711 N N . TYR A 1 93 ? 3.764 -8.533 -5.548 1.00 89.12 93 TYR A N 1
ATOM 712 C CA . TYR A 1 93 ? 3.231 -9.002 -6.813 1.00 89.12 93 TYR A CA 1
ATOM 713 C C . TYR A 1 93 ? 4.253 -8.774 -7.950 1.00 89.12 93 TYR A C 1
ATOM 715 O O . TYR A 1 93 ? 4.776 -7.660 -8.077 1.00 89.12 93 TYR A O 1
ATOM 723 N N . PRO A 1 94 ? 4.576 -9.797 -8.770 1.00 88.31 94 PRO A N 1
ATOM 724 C CA . PRO A 1 94 ? 5.669 -9.708 -9.741 1.00 88.31 94 PRO A CA 1
ATOM 725 C C . PRO A 1 94 ? 5.546 -8.549 -10.734 1.00 88.31 94 PRO A C 1
ATOM 727 O O . PRO A 1 94 ? 6.557 -7.945 -11.090 1.00 88.31 94 PRO A O 1
ATOM 730 N N . GLU A 1 95 ? 4.328 -8.191 -11.149 1.00 90.75 95 GLU A N 1
ATOM 731 C CA . GLU A 1 95 ? 4.119 -7.076 -12.082 1.00 90.75 95 GLU A CA 1
ATOM 732 C C . GLU A 1 95 ? 4.479 -5.721 -11.462 1.00 90.75 95 GLU A C 1
ATOM 734 O O . GLU A 1 95 ? 5.072 -4.877 -12.132 1.00 90.75 95 GLU A O 1
ATOM 739 N N . PHE A 1 96 ? 4.246 -5.529 -10.158 1.00 92.56 96 PHE A N 1
ATOM 740 C CA . PHE A 1 96 ? 4.691 -4.316 -9.463 1.00 92.56 96 PHE A CA 1
ATOM 741 C C . PHE A 1 96 ? 6.214 -4.231 -9.418 1.00 92.56 96 PHE A C 1
ATOM 743 O O . PHE A 1 96 ? 6.785 -3.165 -9.636 1.00 92.56 96 PHE A O 1
ATOM 750 N N . VAL A 1 97 ? 6.892 -5.362 -9.204 1.00 91.75 97 VAL A N 1
ATOM 751 C CA . VAL A 1 97 ? 8.359 -5.410 -9.228 1.00 91.75 97 VAL A CA 1
ATOM 752 C C . VAL A 1 97 ? 8.896 -5.012 -10.603 1.00 91.75 97 VAL A C 1
ATOM 754 O O . VAL A 1 97 ? 9.845 -4.227 -10.677 1.00 91.75 97 VAL A O 1
ATOM 757 N N . LYS A 1 98 ? 8.296 -5.521 -11.686 1.00 92.94 98 LYS A N 1
ATOM 758 C CA . LYS A 1 98 ? 8.675 -5.154 -13.060 1.00 92.94 98 LYS A CA 1
ATOM 759 C C . LYS A 1 98 ? 8.489 -3.658 -13.305 1.00 92.94 98 LYS A C 1
ATOM 761 O O . LYS A 1 98 ? 9.430 -3.006 -13.755 1.00 92.94 98 LYS A O 1
ATOM 766 N N . LEU A 1 99 ? 7.328 -3.114 -12.939 1.00 93.31 99 LEU A N 1
ATOM 767 C CA . LEU A 1 99 ? 7.011 -1.697 -13.115 1.00 93.31 99 LEU A CA 1
ATOM 768 C C . LEU A 1 99 ? 7.996 -0.792 -12.361 1.00 93.31 99 LEU A C 1
ATOM 770 O O . LEU A 1 99 ? 8.553 0.139 -12.939 1.00 93.31 99 LEU A O 1
ATOM 774 N N . ILE A 1 100 ? 8.280 -1.097 -11.092 1.00 91.94 100 ILE A N 1
ATOM 775 C CA . ILE A 1 100 ? 9.221 -0.315 -10.275 1.00 91.94 100 ILE A CA 1
ATOM 776 C C . ILE A 1 100 ? 10.628 -0.343 -10.884 1.00 91.94 100 ILE A C 1
ATOM 778 O O . ILE A 1 100 ? 11.287 0.694 -10.968 1.00 91.94 100 ILE A O 1
ATOM 782 N N . ARG A 1 101 ? 11.094 -1.509 -11.352 1.00 90.50 101 ARG A N 1
ATOM 783 C CA . ARG A 1 101 ? 12.406 -1.630 -12.011 1.00 90.50 101 ARG A CA 1
ATOM 784 C C . ARG A 1 101 ? 12.469 -0.845 -13.319 1.00 90.50 101 ARG A C 1
ATOM 786 O O . ARG A 1 101 ? 13.491 -0.227 -13.606 1.00 90.50 101 ARG A O 1
ATOM 793 N N . GLN A 1 102 ? 11.389 -0.842 -14.097 1.00 91.75 102 GLN A N 1
ATOM 794 C CA . GLN A 1 102 ? 11.310 -0.060 -15.327 1.00 91.75 102 GLN A CA 1
ATOM 795 C C . GLN A 1 102 ? 11.398 1.444 -15.038 1.00 91.75 102 GLN A C 1
ATOM 797 O O . GLN A 1 102 ? 12.162 2.146 -15.696 1.00 91.75 102 GLN A O 1
ATOM 802 N N . LEU A 1 103 ? 10.692 1.930 -14.013 1.00 89.75 103 LEU A N 1
ATOM 803 C CA . LEU A 1 103 ? 10.786 3.325 -13.575 1.00 89.75 103 LEU A CA 1
ATOM 804 C C . LEU A 1 103 ? 12.202 3.686 -13.107 1.00 89.75 103 LEU A C 1
ATOM 806 O O . LEU A 1 103 ? 12.712 4.745 -13.460 1.00 89.75 103 LEU A O 1
ATOM 810 N N . GLN A 1 104 ? 12.873 2.796 -12.373 1.00 88.12 104 GLN A N 1
ATOM 811 C CA . GLN A 1 104 ? 14.266 3.005 -11.955 1.00 88.12 104 GLN A CA 1
ATOM 812 C C . GLN A 1 104 ? 15.218 3.146 -13.145 1.00 88.12 104 GLN A C 1
ATOM 814 O O . GLN A 1 104 ? 16.110 3.995 -13.114 1.00 88.12 104 GLN A O 1
ATOM 819 N N . LEU A 1 105 ? 15.017 2.336 -14.189 1.00 87.50 105 LEU A N 1
ATOM 820 C CA . LEU A 1 105 ? 15.804 2.408 -15.417 1.00 87.50 105 LEU A CA 1
ATOM 821 C C . LEU A 1 105 ? 15.564 3.732 -16.154 1.00 87.50 105 LEU A C 1
ATOM 823 O O . LEU A 1 105 ? 16.525 4.392 -16.541 1.00 87.50 105 LEU A O 1
ATOM 827 N N . LEU A 1 106 ? 14.298 4.133 -16.298 1.00 88.81 106 LEU A N 1
ATOM 828 C CA . LEU A 1 106 ? 13.901 5.373 -16.973 1.00 88.81 106 LEU A CA 1
ATOM 829 C C . LEU A 1 106 ? 14.435 6.621 -16.260 1.00 88.81 106 LEU A C 1
ATOM 831 O O . LEU A 1 106 ? 14.939 7.532 -16.907 1.00 88.81 106 LEU A O 1
ATOM 835 N N . CYS A 1 107 ? 14.370 6.652 -14.928 1.00 85.75 107 CYS A N 1
ATOM 836 C CA . CYS A 1 107 ? 14.825 7.792 -14.133 1.00 85.75 107 CYS A CA 1
ATOM 837 C C . CYS A 1 107 ? 16.357 7.873 -13.988 1.00 85.75 107 CYS A C 1
ATOM 839 O O . CYS A 1 107 ? 16.862 8.829 -13.402 1.00 85.75 107 CYS A O 1
ATOM 841 N N . GLY A 1 108 ? 17.116 6.874 -14.458 1.00 79.44 108 GLY A N 1
ATOM 842 C CA . GLY A 1 108 ? 18.585 6.865 -14.399 1.00 79.44 108 GLY A CA 1
ATOM 843 C C . GLY A 1 108 ? 19.175 6.827 -12.980 1.00 79.44 108 GLY A C 1
ATOM 844 O O . GLY A 1 108 ? 20.385 6.984 -12.787 1.00 79.44 108 GLY A O 1
ATOM 845 N N . THR A 1 109 ? 18.349 6.611 -11.954 1.00 73.88 109 THR A N 1
ATOM 846 C CA . THR A 1 109 ? 18.767 6.637 -10.552 1.00 73.88 109 THR A CA 1
ATOM 847 C C . THR A 1 109 ? 19.439 5.328 -10.157 1.00 73.88 109 THR A C 1
ATOM 849 O O . THR A 1 109 ? 18.788 4.403 -9.681 1.00 73.88 109 THR A O 1
ATOM 852 N N . ARG A 1 110 ? 20.772 5.268 -10.264 1.00 67.50 110 ARG A N 1
ATOM 853 C CA . ARG A 1 110 ? 21.566 4.088 -9.857 1.00 67.50 110 ARG A CA 1
ATOM 854 C C . ARG A 1 110 ? 21.472 3.718 -8.368 1.00 67.50 110 ARG A C 1
ATOM 856 O O . ARG A 1 110 ? 21.843 2.609 -8.005 1.00 67.50 110 ARG A O 1
ATOM 863 N N . LYS A 1 111 ? 21.022 4.636 -7.504 1.00 72.19 111 LYS A N 1
ATOM 864 C CA . LYS A 1 111 ? 20.955 4.431 -6.043 1.00 72.19 111 LYS A CA 1
ATOM 865 C C . LYS A 1 111 ? 19.585 3.973 -5.539 1.00 72.19 111 LYS A C 1
ATOM 867 O O . LYS A 1 111 ? 19.507 3.428 -4.443 1.00 72.19 111 LYS A O 1
ATOM 872 N N . ALA A 1 112 ? 18.520 4.206 -6.302 1.00 74.56 112 ALA A N 1
ATOM 873 C CA . ALA A 1 112 ? 17.179 3.804 -5.904 1.00 74.56 112 ALA A CA 1
ATOM 874 C C . ALA A 1 112 ? 16.966 2.347 -6.317 1.00 74.56 112 ALA A C 1
ATOM 876 O O . ALA A 1 112 ? 16.897 2.039 -7.503 1.00 74.56 112 ALA A O 1
ATOM 877 N N . ASN A 1 113 ? 16.891 1.453 -5.335 1.00 84.88 113 ASN A N 1
ATOM 878 C CA . ASN A 1 113 ? 16.562 0.051 -5.564 1.00 84.88 113 ASN A CA 1
ATOM 879 C C . ASN A 1 113 ? 15.113 -0.235 -5.136 1.00 84.88 113 ASN A C 1
ATOM 881 O O . ASN A 1 113 ? 14.423 0.621 -4.577 1.00 84.88 113 ASN A O 1
ATOM 885 N N . LEU A 1 114 ? 14.625 -1.436 -5.458 1.00 89.56 114 LEU A N 1
ATOM 886 C CA . LEU A 1 114 ? 13.263 -1.870 -5.135 1.00 89.56 114 LEU A CA 1
ATOM 887 C C . LEU A 1 114 ? 12.936 -1.663 -3.645 1.00 89.56 114 LEU A C 1
ATOM 889 O O . LEU A 1 114 ? 11.883 -1.121 -3.323 1.00 89.56 114 LEU A O 1
ATOM 893 N N . THR A 1 115 ? 13.864 -2.017 -2.755 1.00 90.62 115 THR A N 1
ATOM 894 C CA . THR A 1 115 ? 13.722 -1.840 -1.304 1.00 90.62 115 THR A CA 1
ATOM 895 C C . THR A 1 115 ? 13.528 -0.375 -0.924 1.00 90.62 115 THR A C 1
ATOM 897 O O . THR A 1 115 ? 12.633 -0.064 -0.147 1.00 90.62 115 THR A O 1
ATOM 900 N N . THR A 1 116 ? 14.311 0.543 -1.498 1.00 91.75 116 THR A N 1
ATOM 901 C CA . THR A 1 116 ? 14.151 1.986 -1.265 1.00 91.75 116 THR A CA 1
ATOM 902 C C . THR A 1 116 ? 12.765 2.467 -1.684 1.00 91.75 116 THR A C 1
ATOM 904 O O . THR A 1 116 ? 12.129 3.205 -0.936 1.00 91.75 116 THR A O 1
ATOM 907 N N . PHE A 1 117 ? 12.276 2.030 -2.849 1.00 92.38 117 PHE A N 1
ATOM 908 C CA . PHE A 1 117 ? 10.942 2.400 -3.323 1.00 92.38 117 PHE A CA 1
ATOM 909 C C . PHE A 1 117 ? 9.853 1.937 -2.346 1.00 92.38 117 PHE A C 1
ATOM 911 O O . PHE A 1 117 ? 9.014 2.735 -1.938 1.00 92.38 117 PHE A O 1
ATOM 918 N N . ILE A 1 118 ? 9.904 0.670 -1.926 1.00 93.50 118 ILE A N 1
ATOM 919 C CA . ILE A 1 118 ? 8.926 0.093 -0.993 1.00 93.50 118 ILE A CA 1
ATOM 920 C C . ILE A 1 118 ? 8.978 0.803 0.358 1.00 93.50 118 ILE A C 1
ATOM 922 O O . ILE A 1 118 ? 7.937 1.164 0.890 1.00 93.50 118 ILE A O 1
ATOM 926 N N . ASN A 1 119 ? 10.170 1.049 0.902 1.00 94.81 119 ASN A N 1
ATOM 927 C CA . ASN A 1 119 ? 10.311 1.726 2.190 1.00 94.81 119 ASN A CA 1
ATOM 928 C C . ASN A 1 119 ? 9.742 3.148 2.151 1.00 94.81 119 ASN A C 1
ATOM 930 O O . ASN A 1 119 ? 9.089 3.566 3.103 1.00 94.81 119 ASN A O 1
ATOM 934 N N . ASN A 1 120 ? 9.942 3.874 1.049 1.00 94.50 120 ASN A N 1
ATOM 935 C CA . ASN A 1 120 ? 9.364 5.206 0.878 1.00 94.50 120 ASN A CA 1
ATOM 936 C C . ASN A 1 120 ? 7.837 5.150 0.761 1.00 94.50 120 ASN A C 1
ATOM 938 O O . ASN A 1 120 ? 7.156 5.959 1.388 1.00 94.50 120 ASN A O 1
ATOM 942 N N . LEU A 1 121 ? 7.304 4.173 0.021 1.00 95.12 121 LEU A N 1
ATOM 943 C CA . LEU A 1 121 ? 5.864 3.955 -0.102 1.00 95.12 121 LEU A CA 1
ATOM 944 C C . LEU A 1 121 ? 5.231 3.612 1.253 1.00 95.12 121 LEU A C 1
ATOM 946 O O . LEU A 1 121 ? 4.219 4.196 1.625 1.00 95.12 121 LEU A O 1
ATOM 950 N N . LEU A 1 122 ? 5.849 2.707 2.015 1.00 95.50 122 LEU A N 1
ATOM 951 C CA . LEU A 1 122 ? 5.394 2.341 3.356 1.00 95.50 122 LEU A CA 1
ATOM 952 C C . LEU A 1 122 ? 5.471 3.527 4.316 1.00 95.50 122 LEU A C 1
ATOM 954 O O . LEU A 1 122 ? 4.530 3.758 5.068 1.00 95.50 122 LEU A O 1
ATOM 958 N N . ARG A 1 123 ? 6.554 4.313 4.266 1.00 97.12 123 ARG A N 1
ATOM 959 C CA . ARG A 1 123 ? 6.684 5.542 5.058 1.00 97.12 123 ARG A CA 1
ATOM 960 C C . ARG A 1 123 ? 5.535 6.507 4.759 1.00 97.12 123 ARG A C 1
ATOM 962 O O . ARG A 1 123 ? 4.908 6.993 5.691 1.00 97.12 123 ARG A O 1
ATOM 969 N N . GLN A 1 124 ? 5.249 6.754 3.481 1.00 97.00 124 GLN A N 1
ATOM 970 C CA . GLN A 1 124 ? 4.144 7.617 3.066 1.00 97.00 124 GLN A CA 1
ATOM 971 C C . GLN A 1 124 ? 2.788 7.070 3.538 1.00 97.00 124 GLN A C 1
ATOM 973 O O . GLN A 1 124 ? 2.012 7.804 4.139 1.00 97.00 124 GLN A O 1
ATOM 978 N N . HIS A 1 125 ? 2.535 5.773 3.345 1.00 96.00 125 HIS A N 1
ATOM 979 C CA . HIS A 1 125 ? 1.319 5.102 3.816 1.00 96.00 125 HIS A CA 1
ATOM 980 C C . HIS A 1 125 ? 1.116 5.253 5.327 1.00 96.00 125 HIS A C 1
ATOM 982 O O . HIS A 1 125 ? 0.021 5.580 5.780 1.00 96.00 125 HIS A O 1
ATOM 988 N N . PHE A 1 126 ? 2.169 5.040 6.119 1.00 95.06 126 PHE A N 1
ATOM 989 C CA . PHE A 1 126 ? 2.094 5.173 7.572 1.00 95.06 126 PHE A CA 1
ATOM 990 C C . PHE A 1 126 ? 1.892 6.617 8.028 1.00 95.06 126 PHE A C 1
ATOM 992 O O . PHE A 1 126 ? 1.224 6.824 9.039 1.00 95.06 126 PHE A O 1
ATOM 999 N N . ASP A 1 127 ? 2.421 7.596 7.295 1.00 95.44 127 ASP A N 1
ATOM 1000 C CA . ASP A 1 127 ? 2.184 9.013 7.571 1.00 95.44 127 ASP A CA 1
ATOM 1001 C C . ASP A 1 127 ? 0.723 9.395 7.257 1.00 95.44 127 ASP A C 1
ATOM 1003 O O . ASP A 1 127 ? 0.045 9.977 8.105 1.00 95.44 127 ASP A O 1
ATOM 1007 N N . GLU A 1 128 ? 0.207 9.011 6.085 1.00 94.25 128 GLU A N 1
ATOM 1008 C CA . GLU A 1 128 ? -1.160 9.326 5.637 1.00 94.25 128 GLU A CA 1
ATOM 1009 C C . GLU A 1 128 ? -2.235 8.613 6.472 1.00 94.25 128 GLU A C 1
ATOM 1011 O O . GLU A 1 128 ? -3.258 9.200 6.823 1.00 94.25 128 GLU A O 1
ATOM 1016 N N . CYS A 1 129 ? -1.997 7.351 6.835 1.00 93.62 129 CYS A N 1
ATOM 1017 C CA . CYS A 1 129 ? -2.968 6.518 7.545 1.00 93.62 129 CYS A CA 1
ATOM 1018 C C . CYS A 1 129 ? -2.727 6.437 9.059 1.00 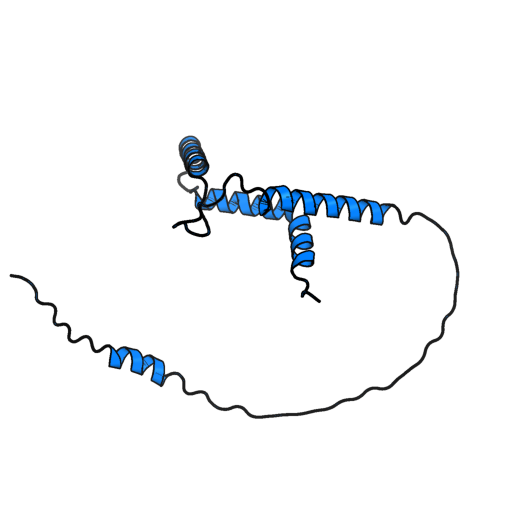93.62 129 CYS A C 1
ATOM 1020 O O . CYS A 1 129 ? -3.358 5.622 9.740 1.00 93.62 129 CYS A O 1
ATOM 1022 N N . LYS A 1 130 ? -1.831 7.268 9.608 1.00 93.62 130 LYS A N 1
ATOM 1023 C CA . LYS A 1 130 ? -1.384 7.206 11.008 1.00 93.62 130 LYS A CA 1
ATOM 1024 C C . LYS A 1 130 ? -2.535 7.102 12.005 1.00 93.62 130 LYS A C 1
ATOM 1026 O O . LYS A 1 130 ? -2.512 6.269 12.911 1.00 93.62 130 LYS A O 1
ATOM 1031 N N . GLU A 1 131 ? -3.550 7.947 11.848 1.00 92.25 131 GLU A N 1
ATOM 1032 C CA . GLU A 1 131 ? -4.688 7.979 12.765 1.00 92.25 131 GLU A CA 1
ATOM 1033 C C . GLU A 1 131 ? -5.550 6.719 12.697 1.00 92.25 131 GLU A C 1
ATOM 1035 O O . GLU A 1 131 ? -5.978 6.219 13.740 1.00 92.25 131 GLU A O 1
ATOM 1040 N N . ALA A 1 132 ? -5.807 6.217 11.486 1.00 92.69 132 ALA A N 1
ATOM 1041 C CA . ALA A 1 132 ? -6.586 5.005 11.276 1.00 92.69 132 ALA A CA 1
ATOM 1042 C C . ALA A 1 132 ? -5.864 3.795 11.882 1.00 92.69 132 ALA A C 1
ATOM 1044 O O . ALA A 1 132 ? -6.468 3.038 12.638 1.00 92.69 132 ALA A O 1
ATOM 1045 N N . ILE A 1 133 ? -4.550 3.685 11.660 1.00 93.00 133 ILE A N 1
ATOM 1046 C CA . ILE A 1 133 ? -3.704 2.615 12.207 1.00 93.00 133 ILE A CA 1
ATOM 1047 C C . ILE A 1 133 ? -3.712 2.625 13.738 1.00 93.00 133 ILE A C 1
ATOM 1049 O O . ILE A 1 133 ? -3.902 1.583 14.361 1.00 93.00 133 ILE A O 1
ATOM 1053 N N . VAL A 1 134 ? -3.525 3.790 14.370 1.00 93.06 134 VAL A N 1
ATOM 1054 C CA . VAL A 1 134 ? -3.506 3.895 15.841 1.00 93.06 134 VAL A CA 1
ATOM 1055 C C . VAL A 1 134 ? -4.849 3.487 16.448 1.00 93.06 134 VAL A C 1
ATOM 1057 O O . VAL A 1 134 ? -4.872 2.835 17.491 1.00 93.06 134 VAL A O 1
ATOM 1060 N N . LYS A 1 135 ? -5.966 3.867 15.820 1.00 91.25 135 LYS A N 1
ATOM 1061 C CA . LYS A 1 135 ? -7.311 3.499 16.286 1.00 91.25 135 LYS A CA 1
ATOM 1062 C C . LYS A 1 135 ? -7.575 2.010 16.103 1.00 91.25 135 LYS A C 1
ATOM 1064 O O . LYS A 1 135 ? -7.966 1.370 17.071 1.00 91.25 135 LYS A O 1
ATOM 1069 N N . LEU A 1 136 ? -7.272 1.470 14.922 1.00 90.44 136 LEU A N 1
ATOM 1070 C CA . LEU A 1 136 ? -7.398 0.044 14.629 1.00 90.44 136 LEU A CA 1
ATOM 1071 C C . LEU A 1 136 ? -6.577 -0.780 15.628 1.00 90.44 136 LEU A C 1
ATOM 1073 O O . LEU A 1 136 ? -7.090 -1.703 16.247 1.00 90.44 136 LEU A O 1
ATOM 1077 N N . ARG A 1 137 ? -5.327 -0.378 15.890 1.00 90.25 137 ARG A N 1
ATOM 1078 C CA . ARG A 1 137 ? -4.499 -1.024 16.911 1.00 90.25 137 ARG A CA 1
ATOM 1079 C C . ARG A 1 137 ? -5.198 -1.027 18.271 1.00 90.25 137 ARG A C 1
ATOM 1081 O O . ARG A 1 137 ? -5.303 -2.076 18.879 1.00 90.25 137 ARG A O 1
ATOM 1088 N N . LYS A 1 138 ? -5.712 0.111 18.744 1.00 90.12 138 LYS A N 1
ATOM 1089 C CA . LYS A 1 138 ? -6.419 0.185 20.039 1.00 90.12 138 LYS A CA 1
ATOM 1090 C C . LYS A 1 138 ? -7.693 -0.656 20.104 1.00 90.12 138 LYS A C 1
ATOM 1092 O O . LYS A 1 138 ? -8.135 -0.971 21.202 1.00 90.12 138 LYS A O 1
ATOM 1097 N N . GLU A 1 139 ? -8.327 -0.934 18.973 1.00 88.00 139 GLU A N 1
ATOM 1098 C CA . GLU A 1 139 ? -9.538 -1.748 18.912 1.00 88.00 139 GLU A CA 1
ATOM 1099 C C . GLU A 1 139 ? -9.225 -3.234 19.104 1.00 88.00 139 GLU A C 1
ATOM 1101 O O . GLU A 1 139 ? -9.886 -3.885 19.909 1.00 88.00 139 GLU A O 1
ATOM 1106 N N . TYR A 1 140 ? -8.176 -3.729 18.440 1.00 84.44 140 TYR A N 1
ATOM 1107 C CA . TYR A 1 140 ? -7.786 -5.144 18.455 1.00 84.44 140 TYR A CA 1
ATOM 1108 C C . TYR A 1 140 ? -6.731 -5.513 19.514 1.00 84.44 140 TYR A C 1
ATOM 1110 O O . TYR A 1 140 ? -6.562 -6.690 19.804 1.00 84.44 140 TYR A O 1
ATOM 1118 N N . ASP A 1 141 ? -6.034 -4.538 20.108 1.00 85.44 141 ASP A N 1
ATOM 1119 C CA . ASP A 1 141 ? -5.080 -4.735 21.224 1.00 85.44 141 ASP A CA 1
ATOM 1120 C C . ASP A 1 141 ? -5.804 -4.809 22.589 1.00 85.44 141 ASP A C 1
ATOM 1122 O O . ASP A 1 141 ? -5.172 -4.813 23.645 1.00 85.44 141 ASP A O 1
ATOM 1126 N N . LYS A 1 142 ? -7.146 -4.833 22.594 1.00 78.00 142 LYS A N 1
ATOM 1127 C CA . LYS A 1 142 ? -7.937 -5.092 23.803 1.00 78.00 142 LYS A CA 1
ATOM 1128 C C . LYS A 1 142 ? -7.929 -6.596 24.086 1.00 78.00 142 LYS A C 1
ATOM 1130 O O . LYS A 1 142 ? -8.223 -7.365 23.170 1.00 78.00 142 LYS A O 1
ATOM 1135 N N . PRO A 1 143 ? -7.623 -7.031 25.321 1.00 59.81 143 PRO A N 1
ATOM 1136 C CA . PRO A 1 143 ? -7.792 -8.430 25.687 1.00 59.81 143 PRO A CA 1
ATOM 1137 C C . PRO A 1 143 ? -9.257 -8.823 25.465 1.00 59.81 143 PRO A C 1
ATOM 1139 O O . PRO A 1 143 ? -10.153 -8.033 25.763 1.00 59.81 143 PRO A O 1
ATOM 1142 N N . LEU A 1 144 ? -9.492 -10.013 24.903 1.00 56.22 144 LEU A N 1
ATOM 1143 C CA . LEU A 1 144 ? -10.833 -10.590 24.881 1.00 56.22 144 LEU A CA 1
ATOM 1144 C C . LEU A 1 144 ? -11.272 -10.778 26.342 1.00 56.22 144 LEU A C 1
ATOM 1146 O O . LEU A 1 144 ? -10.678 -11.600 27.040 1.00 56.22 144 LEU A O 1
ATOM 1150 N N . GLU A 1 145 ? -12.235 -9.972 26.795 1.00 42.62 145 GLU A N 1
ATOM 1151 C CA . GLU A 1 145 ? -12.988 -10.214 28.036 1.00 42.62 145 GLU A CA 1
ATOM 1152 C C . GLU A 1 145 ? -13.908 -11.432 27.891 1.00 42.62 145 GLU A C 1
ATOM 1154 O O . GLU A 1 145 ? -14.495 -11.609 26.794 1.00 42.62 145 GLU A O 1
#

Secondary structure (DSSP, 8-state):
----------HHHHHHHHHTT-------------------------------THHHHHHHHHHHHHHHHHHIIIII--TTPPPSSS--S----HHHHHHHHHHHHHTT-TT--HHHHHHHHHHHHHHHTHHHHHHHHHHHSS---

pLDDT: mean 71.87, std 20.82, range [27.69, 97.12]

Sequence (145 aa):
MAKRYDNDFDAEAFVENFRAKEAPPSAPRNSTEESIPTAQEPSSSVLSGHKGTSTSKSRNSALSAQVEEYRRKFIDDLSYLCPPSGCSNVRIYPEFVKLIRQLQLLCGTRKANLTTFINNLLRQHFDECKEAIVKLRKEYDKPLE